Protein AF-A0A8T0Y0V9-F1 (afdb_monomer_lite)

pLDDT: mean 75.15, std 13.04, range [40.72, 88.94]

Sequence (47 aa):
MTKQTSNISIMYPKVFKELLCILRPDGRAVLLVMSKKLFKGAVKDLP

Foldseek 3Di:
DDDDPVPVLVPLVVVVVVVVVPADPPRDDDD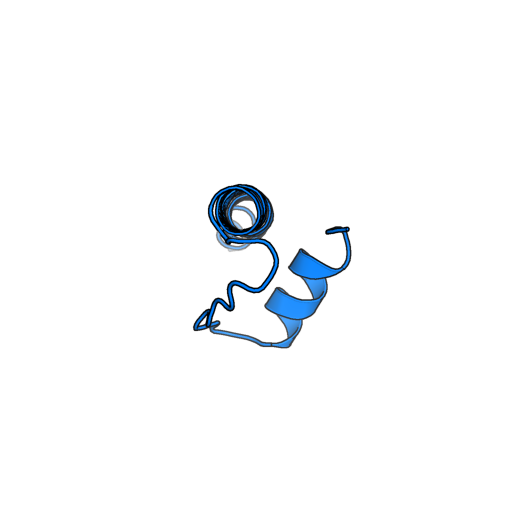DDPDPVSVCVSCVPPD

Radius of gyration: 12.16 Å; chains: 1; bounding box: 22×19×41 Å

Secondary structure (DSSP, 8-state):
---STTTHHHHHHHHHHHHHHHS-TT-------S-HHHHHHHHTT--

Organism: NCBI:txid29920

Structure (mmCIF, N/CA/C/O backbone):
data_AF-A0A8T0Y0V9-F1
#
_entry.id   AF-A0A8T0Y0V9-F1
#
loop_
_atom_site.group_PDB
_atom_site.id
_atom_site.type_symbol
_atom_site.label_atom_id
_atom_site.label_alt_id
_atom_site.label_comp_id
_atom_site.label_asym_id
_atom_site.label_entity_id
_atom_site.label_seq_id
_atom_site.pdbx_PDB_ins_code
_atom_site.Cartn_x
_atom_site.Cartn_y
_atom_site.Cartn_z
_atom_site.occupancy
_atom_site.B_iso_or_equiv
_atom_site.auth_seq_id
_atom_site.auth_comp_id
_atom_site.auth_asym_id
_atom_site.auth_atom_id
_atom_site.pdbx_PDB_model_num
ATOM 1 N N . MET A 1 1 ? -8.090 2.610 31.347 1.00 40.72 1 MET A N 1
ATOM 2 C CA . MET A 1 1 ? -7.189 1.535 30.873 1.00 40.72 1 MET A CA 1
ATOM 3 C C . MET A 1 1 ? -7.121 1.614 29.342 1.00 40.72 1 MET A C 1
ATOM 5 O O . MET A 1 1 ? -7.812 0.889 28.650 1.00 40.72 1 MET A O 1
ATOM 9 N N . THR A 1 2 ? -6.387 2.587 28.795 1.00 51.09 2 THR A N 1
ATOM 10 C CA . THR A 1 2 ? -6.415 2.942 27.356 1.00 51.09 2 THR A CA 1
ATOM 11 C C . THR A 1 2 ? -5.030 3.430 26.922 1.00 51.09 2 THR A C 1
ATOM 13 O O . THR A 1 2 ? -4.801 4.620 26.749 1.00 51.09 2 THR A O 1
ATOM 16 N N . LYS A 1 3 ? -4.052 2.521 26.817 1.00 50.22 3 LYS A N 1
ATOM 17 C CA . LYS A 1 3 ? -2.697 2.855 26.321 1.00 50.22 3 LYS A CA 1
ATOM 18 C C . LYS A 1 3 ? -2.108 1.842 25.326 1.00 50.22 3 LYS A C 1
ATOM 20 O O . LYS A 1 3 ? -0.925 1.917 25.028 1.00 50.22 3 LYS A O 1
ATOM 25 N N . GLN A 1 4 ? -2.905 0.916 24.784 1.00 46.69 4 GLN A N 1
ATOM 26 C CA . GLN A 1 4 ? -2.395 -0.112 23.858 1.00 46.69 4 GLN A CA 1
ATOM 27 C C . GLN A 1 4 ? -2.657 0.174 22.368 1.00 46.69 4 GLN A C 1
ATOM 29 O O . GLN A 1 4 ? -1.969 -0.370 21.511 1.00 46.69 4 GLN A O 1
ATOM 34 N N . THR A 1 5 ? -3.592 1.062 22.030 1.00 49.97 5 THR A N 1
ATOM 35 C CA . THR A 1 5 ? -3.982 1.352 20.637 1.00 49.97 5 THR A CA 1
ATOM 36 C C . THR A 1 5 ? -3.049 2.317 19.895 1.00 49.97 5 THR A C 1
ATOM 38 O O . THR A 1 5 ? -3.142 2.428 18.676 1.00 49.97 5 THR A O 1
ATOM 41 N N . SER A 1 6 ? -2.122 2.987 20.585 1.00 52.59 6 SER A N 1
ATOM 42 C CA . SER A 1 6 ? -1.240 4.009 20.000 1.00 52.59 6 SER A CA 1
ATOM 43 C C . SER A 1 6 ? -0.067 3.450 19.182 1.00 52.59 6 SER A C 1
ATOM 45 O O . SER A 1 6 ? 0.385 4.111 18.253 1.00 52.59 6 SER A O 1
ATOM 47 N N . ASN A 1 7 ? 0.413 2.234 19.461 1.00 54.19 7 ASN A N 1
ATOM 48 C CA . ASN A 1 7 ? 1.593 1.682 18.771 1.00 54.19 7 ASN A CA 1
ATOM 49 C C . ASN A 1 7 ? 1.287 1.106 17.379 1.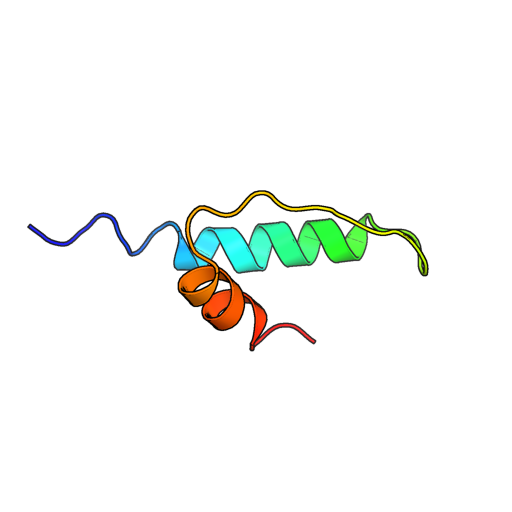00 54.19 7 ASN A C 1
ATOM 51 O O . ASN A 1 7 ? 2.102 1.195 16.463 1.00 54.19 7 ASN A O 1
ATOM 55 N N . ILE A 1 8 ? 0.092 0.546 17.193 1.00 58.16 8 ILE A N 1
ATOM 56 C CA . ILE A 1 8 ? -0.304 -0.121 15.945 1.00 58.16 8 ILE A CA 1
ATOM 57 C C . ILE A 1 8 ? -0.486 0.901 14.812 1.00 58.16 8 ILE A C 1
ATOM 59 O O . ILE A 1 8 ? -0.093 0.653 13.672 1.00 58.16 8 ILE A O 1
ATOM 63 N N . SER A 1 9 ? -1.019 2.084 15.139 1.00 60.62 9 SER A N 1
ATOM 64 C CA . SER A 1 9 ? -1.240 3.155 14.161 1.00 60.62 9 SER A CA 1
ATOM 65 C C . SER A 1 9 ? 0.061 3.723 13.586 1.00 60.62 9 SER A C 1
ATOM 67 O O . SER A 1 9 ? 0.051 4.2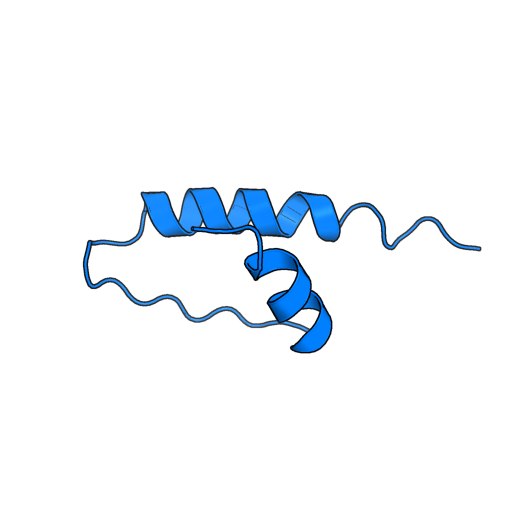41 12.476 1.00 60.62 9 SER A O 1
ATOM 69 N N . ILE A 1 10 ? 1.176 3.623 14.318 1.00 68.94 10 ILE A N 1
ATOM 70 C CA . ILE A 1 10 ? 2.497 4.100 13.878 1.00 68.94 10 ILE A CA 1
ATOM 71 C C . ILE A 1 10 ? 3.234 3.013 13.079 1.00 68.94 10 ILE A C 1
ATOM 73 O O . ILE A 1 10 ? 4.025 3.320 12.186 1.00 68.94 10 ILE A O 1
ATOM 77 N N . MET A 1 11 ? 2.983 1.737 13.389 1.00 77.12 11 MET A N 1
ATOM 78 C CA . MET A 1 11 ? 3.652 0.603 12.751 1.00 77.12 11 MET A CA 1
ATOM 79 C C . MET A 1 11 ? 3.177 0.382 11.310 1.00 77.12 11 MET A C 1
ATOM 81 O O . MET A 1 11 ? 4.013 0.193 10.427 1.00 77.12 11 MET A O 1
ATOM 85 N N . TYR A 1 12 ? 1.865 0.445 11.052 1.00 77.00 12 TYR A N 1
ATOM 86 C CA . TYR A 1 12 ? 1.318 0.170 9.718 1.00 77.00 12 TYR A CA 1
ATOM 87 C C . TYR A 1 12 ? 1.911 1.059 8.613 1.00 77.00 12 TYR A C 1
ATOM 89 O O . TYR A 1 12 ? 2.393 0.494 7.634 1.00 77.00 12 TYR A O 1
ATOM 97 N N . PRO A 1 13 ? 1.982 2.397 8.753 1.00 80.12 13 PRO A N 1
ATOM 98 C CA . PRO A 1 13 ? 2.551 3.252 7.710 1.00 80.12 13 PRO A CA 1
ATOM 99 C C . PRO A 1 13 ? 4.015 2.927 7.389 1.00 80.12 13 PRO A C 1
ATOM 101 O O . PRO A 1 13 ? 4.409 2.927 6.226 1.00 80.12 13 PRO A O 1
ATOM 104 N N . LYS A 1 14 ? 4.827 2.600 8.406 1.00 83.38 14 LYS A N 1
ATOM 105 C CA . LYS A 1 14 ? 6.242 2.237 8.215 1.00 83.38 14 LYS A CA 1
ATOM 106 C C . LYS A 1 14 ? 6.388 0.917 7.466 1.00 83.38 14 LYS A C 1
ATOM 108 O O . LYS A 1 14 ? 7.146 0.846 6.507 1.00 83.38 14 LYS A O 1
ATOM 113 N N . VAL A 1 15 ? 5.624 -0.096 7.875 1.00 83.38 15 VAL A N 1
ATOM 114 C CA . VAL A 1 15 ? 5.616 -1.410 7.217 1.00 83.38 15 VAL A CA 1
ATOM 115 C C . VAL A 1 15 ? 5.154 -1.279 5.769 1.00 83.38 15 VAL A C 1
ATOM 117 O O . VAL A 1 15 ? 5.757 -1.874 4.887 1.00 83.38 15 VAL A O 1
ATOM 120 N N . PHE A 1 16 ? 4.137 -0.457 5.508 1.00 82.69 16 PHE A N 1
ATOM 121 C CA . PHE A 1 16 ? 3.648 -0.197 4.158 1.00 82.69 16 PHE A CA 1
ATOM 122 C C . PHE A 1 16 ? 4.659 0.514 3.268 1.00 82.69 16 PHE A C 1
ATOM 124 O O . PHE A 1 16 ? 4.826 0.124 2.116 1.00 82.69 16 PHE A O 1
ATOM 131 N N . LYS A 1 17 ? 5.350 1.526 3.798 1.00 84.56 17 LYS A N 1
ATOM 132 C CA . LYS A 1 17 ? 6.395 2.245 3.066 1.00 84.56 17 LYS A CA 1
ATOM 133 C C . LYS A 1 17 ? 7.535 1.313 2.654 1.00 84.56 17 LYS A C 1
ATOM 135 O O . LYS A 1 17 ? 7.968 1.356 1.508 1.00 84.56 17 LYS A O 1
ATOM 140 N N . GLU A 1 18 ? 7.979 0.454 3.568 1.00 87.56 18 GLU A N 1
ATOM 141 C CA . GLU A 1 18 ? 8.987 -0.569 3.272 1.00 87.56 18 GLU A CA 1
ATOM 142 C C . GLU A 1 18 ? 8.463 -1.589 2.254 1.00 87.56 18 GLU A C 1
ATOM 144 O O . GLU A 1 18 ? 9.155 -1.894 1.289 1.00 87.56 18 GLU A O 1
ATOM 149 N N . LEU A 1 19 ? 7.215 -2.053 2.402 1.00 85.75 19 LEU A N 1
ATOM 150 C CA . LEU A 1 19 ? 6.590 -2.990 1.463 1.00 85.75 19 LEU A CA 1
ATOM 151 C C . LEU A 1 19 ? 6.514 -2.430 0.041 1.00 85.75 19 LEU A C 1
ATOM 153 O O . LEU A 1 19 ? 6.881 -3.124 -0.900 1.00 85.75 19 LEU A O 1
ATOM 157 N N . LEU A 1 20 ? 6.072 -1.182 -0.122 1.00 82.25 20 LEU A N 1
ATOM 158 C CA . LEU A 1 20 ? 6.028 -0.513 -1.424 1.00 82.25 20 LEU A CA 1
ATOM 159 C C . LEU A 1 20 ? 7.427 -0.327 -2.024 1.00 82.25 20 LEU A C 1
ATOM 161 O O . LEU A 1 20 ? 7.575 -0.403 -3.236 1.00 82.25 20 LEU A O 1
ATOM 165 N N . CYS A 1 21 ? 8.447 -0.114 -1.187 1.00 84.25 21 CYS A N 1
ATOM 166 C CA . CYS A 1 21 ? 9.834 0.032 -1.628 1.00 84.25 21 CYS A CA 1
ATOM 167 C C . CYS A 1 21 ? 10.425 -1.287 -2.159 1.00 84.25 21 CYS A C 1
ATOM 169 O O . CYS A 1 21 ? 11.151 -1.289 -3.152 1.00 84.25 21 CYS A O 1
ATOM 171 N N . ILE A 1 22 ? 10.118 -2.415 -1.511 1.00 88.94 22 ILE A N 1
ATOM 172 C CA . ILE A 1 22 ? 10.661 -3.732 -1.888 1.00 88.94 22 ILE A CA 1
ATOM 173 C C . ILE A 1 22 ? 9.832 -4.454 -2.958 1.00 88.94 22 ILE A C 1
ATOM 175 O O . ILE A 1 22 ? 10.335 -5.371 -3.614 1.00 88.94 22 ILE A O 1
ATOM 179 N N . LEU A 1 23 ? 8.557 -4.092 -3.124 1.00 85.75 23 LEU A N 1
ATOM 180 C CA . LEU A 1 23 ? 7.707 -4.672 -4.156 1.00 85.75 23 LEU A CA 1
ATOM 181 C C . LEU A 1 23 ? 8.189 -4.215 -5.536 1.00 85.75 23 LEU A C 1
ATOM 183 O O . LEU A 1 23 ? 8.399 -3.036 -5.799 1.00 85.75 23 LEU A O 1
ATOM 187 N N . ARG A 1 24 ? 8.341 -5.180 -6.448 1.00 86.00 24 ARG A N 1
ATOM 188 C CA . ARG A 1 24 ? 8.539 -4.889 -7.875 1.00 86.00 24 ARG A CA 1
ATOM 189 C C . ARG A 1 24 ? 7.326 -4.109 -8.415 1.00 86.00 24 A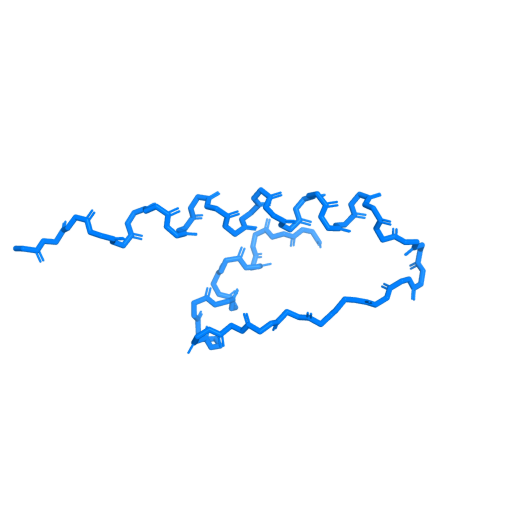RG A C 1
ATOM 191 O O . ARG A 1 24 ? 6.260 -4.221 -7.815 1.00 86.00 24 ARG A O 1
ATOM 198 N N . PRO A 1 25 ? 7.439 -3.407 -9.557 1.00 82.56 25 PRO A N 1
ATOM 199 C CA . PRO A 1 25 ? 6.340 -2.612 -10.123 1.00 82.56 25 PRO A CA 1
ATOM 200 C C . PRO A 1 25 ? 4.991 -3.350 -10.236 1.00 82.56 25 PRO A C 1
ATOM 202 O O . PRO A 1 25 ? 3.949 -2.745 -10.022 1.00 82.56 25 PRO A O 1
ATOM 205 N N . ASP A 1 26 ? 5.012 -4.668 -10.462 1.00 86.00 26 ASP A N 1
ATOM 206 C CA . ASP A 1 26 ? 3.821 -5.538 -10.512 1.00 86.00 26 ASP A CA 1
ATOM 207 C C . ASP A 1 26 ? 3.749 -6.551 -9.353 1.00 86.00 26 ASP A C 1
ATOM 209 O O . ASP A 1 26 ? 2.955 -7.499 -9.353 1.00 86.00 26 ASP A O 1
ATOM 213 N N . GLY A 1 27 ? 4.626 -6.386 -8.364 1.00 85.94 27 GLY A N 1
ATOM 214 C CA . GLY A 1 27 ? 4.695 -7.212 -7.174 1.00 85.94 27 GLY A CA 1
ATOM 215 C C . GLY A 1 27 ? 3.408 -7.095 -6.367 1.00 85.94 27 GLY A C 1
ATOM 216 O O . GLY A 1 27 ? 2.915 -6.003 -6.096 1.00 85.94 27 GLY A O 1
ATOM 217 N N . ARG A 1 28 ? 2.874 -8.235 -5.931 1.00 86.19 28 ARG A N 1
ATOM 218 C CA . ARG A 1 28 ? 1.707 -8.283 -5.048 1.00 86.19 28 ARG A CA 1
ATOM 219 C C . ARG A 1 28 ? 2.132 -8.764 -3.674 1.00 86.19 28 ARG A C 1
ATOM 221 O O . ARG A 1 28 ? 2.848 -9.755 -3.559 1.00 86.19 28 ARG A O 1
ATOM 228 N N . ALA A 1 29 ? 1.637 -8.095 -2.641 1.00 85.19 29 ALA A N 1
ATOM 229 C CA . ALA A 1 29 ? 1.759 -8.548 -1.266 1.00 85.19 29 ALA A CA 1
ATOM 230 C C . ALA A 1 29 ? 0.392 -8.922 -0.700 1.00 85.19 29 ALA A C 1
ATOM 232 O O . ALA A 1 29 ? -0.619 -8.281 -0.989 1.00 85.19 29 ALA A O 1
ATOM 233 N N . VAL A 1 30 ? 0.380 -9.947 0.146 1.00 85.44 30 VAL A N 1
ATOM 234 C CA . VAL A 1 30 ? -0.790 -10.345 0.927 1.00 85.44 30 VAL A CA 1
ATOM 235 C C . VAL A 1 30 ? -0.459 -10.100 2.391 1.00 85.44 30 VAL A C 1
ATOM 237 O O . VAL A 1 30 ? 0.494 -10.671 2.912 1.00 85.44 30 VAL A O 1
ATOM 240 N N . LEU A 1 31 ? -1.238 -9.241 3.051 1.00 84.94 31 LEU A N 1
ATOM 241 C CA . LEU A 1 31 ? -1.079 -8.950 4.472 1.00 84.94 31 LEU A CA 1
ATOM 242 C C . LEU A 1 31 ? -2.257 -9.526 5.257 1.00 84.94 31 LEU A C 1
ATOM 244 O O . LEU A 1 31 ? -3.413 -9.184 4.999 1.00 84.94 31 LEU A O 1
ATOM 248 N N . LEU A 1 32 ? -1.959 -10.366 6.246 1.00 85.62 32 LEU A N 1
ATOM 249 C CA . LEU A 1 32 ? -2.952 -10.804 7.218 1.00 85.62 32 LEU A CA 1
ATOM 250 C C . LEU A 1 32 ? -3.190 -9.673 8.222 1.00 85.62 32 LEU A C 1
ATOM 252 O O . LEU A 1 32 ? -2.259 -9.194 8.868 1.00 85.62 32 LEU A O 1
ATOM 256 N N . VAL A 1 33 ? -4.442 -9.242 8.357 1.00 82.50 33 VAL A N 1
ATOM 257 C CA . VAL A 1 33 ? -4.817 -8.158 9.270 1.00 82.50 33 VAL A CA 1
ATOM 258 C C . VAL A 1 33 ? -5.955 -8.581 10.176 1.00 82.50 33 VAL A C 1
ATOM 260 O O . VAL A 1 33 ? -6.914 -9.211 9.742 1.00 82.50 33 VAL A O 1
ATOM 263 N N . MET A 1 34 ? -5.868 -8.169 11.440 1.00 80.56 34 MET A N 1
ATOM 264 C CA . MET A 1 34 ? -6.864 -8.509 12.460 1.00 80.56 34 MET A CA 1
ATOM 265 C C . MET A 1 34 ? -8.213 -7.821 12.216 1.00 80.56 34 MET A C 1
ATOM 267 O O . MET A 1 34 ? -9.261 -8.362 12.550 1.00 80.56 34 MET A O 1
ATOM 271 N N . SER A 1 35 ? -8.215 -6.619 11.629 1.00 83.62 35 SER A N 1
ATOM 272 C CA . SER A 1 35 ? -9.448 -5.910 11.281 1.00 83.62 35 SER A CA 1
ATOM 273 C C . SER A 1 35 ? -9.302 -5.116 9.993 1.00 83.62 35 SER A C 1
ATOM 275 O O . SER A 1 35 ? -8.474 -4.209 9.880 1.00 83.62 35 SER A O 1
ATOM 277 N N . LYS A 1 36 ? -10.205 -5.388 9.047 1.00 82.25 36 LYS A N 1
ATOM 278 C CA . LYS A 1 36 ? -10.306 -4.655 7.780 1.00 82.25 36 LYS A CA 1
ATOM 279 C C . LYS A 1 36 ? -10.565 -3.156 7.986 1.00 82.25 36 LYS A C 1
ATOM 281 O O . LYS A 1 36 ? -10.139 -2.353 7.162 1.00 82.25 36 LYS A O 1
ATOM 286 N N . LYS A 1 37 ? -11.249 -2.763 9.071 1.00 82.94 37 LYS A N 1
ATOM 287 C CA . LYS A 1 37 ? -11.569 -1.353 9.364 1.00 82.94 37 LYS A CA 1
ATOM 288 C C . LYS A 1 37 ? -10.324 -0.567 9.775 1.00 82.94 37 LYS A C 1
ATOM 290 O O . LYS A 1 37 ? -10.114 0.528 9.265 1.00 82.94 37 LYS A O 1
ATOM 295 N N . LEU A 1 38 ? -9.494 -1.148 10.644 1.00 75.06 38 LEU A N 1
ATOM 296 C CA . LEU A 1 38 ? -8.215 -0.557 11.054 1.00 75.06 38 LEU A CA 1
ATOM 297 C C . LEU A 1 38 ? -7.253 -0.462 9.872 1.00 75.06 38 LEU A C 1
ATOM 299 O O . LEU A 1 38 ? -6.641 0.578 9.660 1.00 75.06 38 LEU A O 1
ATOM 303 N N . PHE A 1 39 ? -7.205 -1.515 9.056 1.00 81.62 39 PHE A N 1
ATOM 304 C CA . PHE A 1 39 ? -6.395 -1.537 7.847 1.00 81.62 39 PHE A CA 1
ATOM 305 C C . PHE A 1 39 ? -6.781 -0.429 6.866 1.00 81.62 39 PHE A C 1
ATOM 307 O O . PHE A 1 39 ? -5.940 0.377 6.493 1.00 81.62 39 PHE A O 1
ATOM 314 N N . LYS A 1 40 ? -8.069 -0.336 6.503 1.00 81.56 40 LYS A N 1
ATOM 315 C CA . LYS A 1 40 ? -8.568 0.720 5.610 1.00 81.56 40 LYS A CA 1
ATOM 316 C C . LYS A 1 40 ? -8.288 2.124 6.144 1.00 81.56 40 LYS A C 1
ATOM 318 O O . LYS A 1 40 ? -8.059 3.019 5.348 1.00 81.56 40 LYS A O 1
ATOM 323 N N . GLY A 1 41 ? -8.343 2.322 7.461 1.00 80.19 41 GLY A N 1
ATOM 324 C CA . GLY A 1 41 ? -7.980 3.595 8.081 1.00 80.19 41 GLY A CA 1
ATOM 325 C C . GLY A 1 41 ? -6.494 3.915 7.924 1.00 80.19 41 GLY A C 1
ATOM 326 O O . GLY A 1 41 ? -6.165 5.023 7.537 1.00 80.19 41 GLY A O 1
ATOM 327 N N . ALA A 1 42 ? -5.615 2.937 8.155 1.00 74.31 42 ALA A N 1
ATOM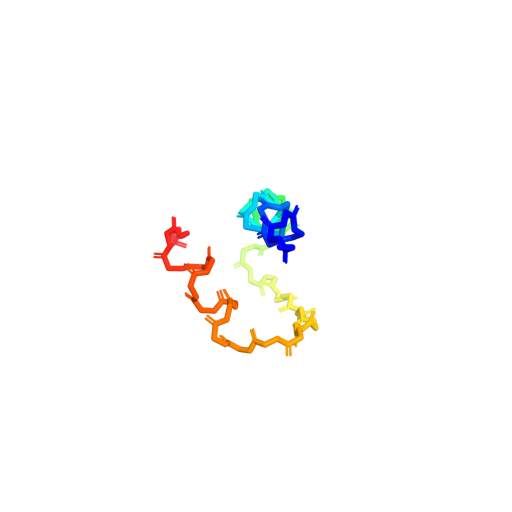 328 C CA . ALA A 1 42 ? -4.166 3.125 8.080 1.00 74.31 42 ALA A CA 1
ATOM 329 C C . ALA A 1 42 ? -3.625 3.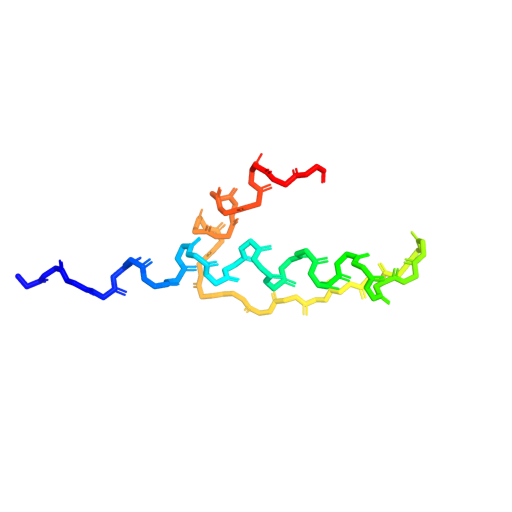293 6.650 1.00 74.31 42 ALA A C 1
ATOM 331 O O . ALA A 1 42 ? -2.585 3.918 6.472 1.00 74.31 42 ALA A O 1
ATOM 332 N N . VAL A 1 43 ? -4.307 2.735 5.642 1.00 74.75 43 VAL A N 1
ATOM 333 C CA . VAL A 1 43 ? -3.895 2.862 4.231 1.00 74.75 43 VAL A CA 1
ATOM 334 C C . VAL A 1 43 ? -4.524 4.043 3.500 1.00 74.75 43 VAL A C 1
ATOM 336 O O . VAL A 1 43 ? -4.143 4.314 2.372 1.00 74.75 43 VAL A O 1
ATOM 339 N N . LYS A 1 44 ? -5.491 4.743 4.104 1.00 74.75 44 LYS A N 1
ATOM 340 C CA . LYS A 1 44 ? -6.157 5.889 3.461 1.00 74.75 44 LYS A CA 1
ATOM 341 C C . LYS A 1 44 ? -5.213 7.054 3.166 1.00 74.75 44 LYS A C 1
ATOM 343 O O . LYS A 1 44 ? -5.478 7.799 2.234 1.00 74.75 44 LYS A O 1
ATOM 348 N N . ASP A 1 45 ? -4.157 7.189 3.962 1.00 68.31 45 ASP A N 1
ATOM 349 C CA . ASP A 1 45 ? -3.149 8.244 3.840 1.00 68.31 45 ASP A CA 1
ATOM 350 C C . ASP A 1 45 ? -1.887 7.771 3.091 1.00 68.31 45 ASP A C 1
ATOM 352 O O . ASP A 1 45 ? -0.882 8.482 3.055 1.00 68.31 45 ASP A O 1
ATOM 356 N N . LEU A 1 46 ? -1.908 6.558 2.523 1.00 64.31 46 LEU A N 1
ATOM 357 C CA . LEU A 1 46 ? -0.853 6.068 1.636 1.00 64.31 46 LEU A CA 1
ATOM 358 C C . LEU A 1 46 ? -1.188 6.438 0.179 1.00 64.31 46 LEU A C 1
ATOM 360 O O . LEU A 1 46 ? -2.369 6.423 -0.174 1.00 64.31 46 LEU A O 1
ATOM 364 N N . PRO A 1 47 ? -0.176 6.784 -0.639 1.00 61.62 47 PRO A N 1
ATOM 365 C CA . PRO A 1 47 ? -0.352 7.120 -2.052 1.00 61.62 47 PRO A CA 1
ATOM 366 C C . PRO A 1 47 ? -0.861 5.943 -2.894 1.00 61.62 47 PRO A C 1
ATOM 368 O O . PRO A 1 47 ? -0.589 4.775 -2.526 1.00 61.62 47 PRO A O 1
#